Protein AF-A0A967LRS8-F1 (afdb_monomer)

Foldseek 3Di:
DFDADPPPRHTQEDDFQDDPCPPPVQADSDFQEDWDDDQQWIWTWAQAQKIWIAGPRHRHTDDMDHQQDWDQDPVRDIDGGGGDHYYYWDDDPNDTD

Mean predicted aligned error: 3.32 Å

Nearest PDB structures (foldseek):
  6lys-assembly1_B  TM=7.383E-01  e=2.363E-04  Escherichia coli K-12
  7nri-assembly1_B  TM=7.739E-01  e=3.937E-03  Escherichia coli K-12
  3q7o-assembly1_A  TM=7.470E-01  e=3.290E-03  Escherichia coli
  5d0o-assembly1_B  TM=7.394E-01  e=3.099E-03  Escherichia coli
  9c61-assembly1_A  TM=5.471E-01  e=8.601E-01  Homo sapiens

Secondary structure (DSSP, 8-state):
-EEE-TTT--EEEE-PPP---TT-TT----B-SPPEEETTEEEEEBTTSEEEEEETTT--EEEEEE-SSEE--TTS--EE-----SSPPPEETTEE-

Solvent-accessible surface area (backbone atoms only — not comparable to full-atom values): 5679 Å² total; per-residue (Å²): 88,76,44,57,40,87,88,79,63,48,74,74,33,72,34,79,61,69,93,77,42,92,86,44,90,86,43,40,74,41,76,54,14,37,74,30,76,57,94,66,32,36,33,34,22,16,38,59,7,29,42,37,31,22,30,66,88,66,43,48,80,73,48,77,45,81,36,61,43,78,38,90,40,97,86,72,57,75,41,74,51,43,57,29,75,48,75,41,59,46,76,55,98,95,42,80,87

pLDDT: mean 94.19, std 5.39, range [71.0, 98.44]

Structure (mmCIF, N/CA/C/O backbone):
data_AF-A0A967LRS8-F1
#
_entry.id   AF-A0A967LRS8-F1
#
loop_
_atom_site.group_PDB
_atom_site.id
_atom_site.type_symbol
_atom_site.label_atom_id
_atom_site.lab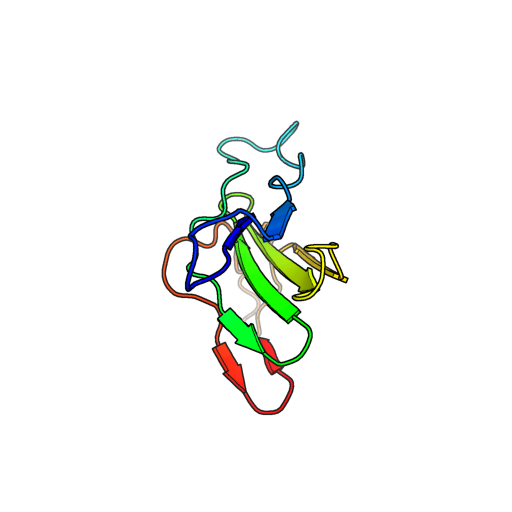el_alt_id
_atom_site.label_comp_id
_atom_site.label_asym_id
_atom_site.label_entity_id
_atom_site.label_seq_id
_atom_site.pdbx_PDB_ins_code
_atom_site.Cartn_x
_atom_site.Cartn_y
_atom_site.Cartn_z
_atom_site.occupancy
_atom_site.B_iso_or_equiv
_atom_site.auth_seq_id
_atom_site.auth_comp_id
_atom_site.auth_asym_id
_atom_site.auth_atom_id
_atom_site.pdbx_PDB_model_num
ATOM 1 N N . MET A 1 1 ? 1.226 1.161 9.392 1.00 93.12 1 MET A N 1
ATOM 2 C CA . MET A 1 1 ? -0.186 1.471 9.148 1.00 93.12 1 MET A CA 1
ATOM 3 C C . MET A 1 1 ? -0.920 1.420 10.468 1.00 93.12 1 MET A C 1
ATOM 5 O O . MET A 1 1 ? -0.660 0.511 11.245 1.00 93.12 1 MET A O 1
ATOM 9 N N . HIS A 1 2 ? -1.759 2.412 10.732 1.00 96.38 2 HIS A N 1
ATOM 10 C CA . HIS A 1 2 ? -2.592 2.470 11.928 1.00 96.38 2 HIS A CA 1
ATOM 11 C C . HIS A 1 2 ? -4.052 2.404 11.495 1.00 96.38 2 HIS A C 1
ATOM 13 O O . HIS A 1 2 ? -4.405 3.041 10.501 1.00 96.38 2 HIS A O 1
ATOM 19 N N . ALA A 1 3 ? -4.875 1.696 12.257 1.00 97.56 3 ALA A N 1
ATOM 20 C CA . ALA A 1 3 ? -6.312 1.915 12.281 1.00 97.56 3 ALA A CA 1
ATOM 21 C C . ALA A 1 3 ? -6.687 2.571 13.602 1.00 97.56 3 ALA A C 1
ATOM 23 O O . ALA A 1 3 ? -6.182 2.191 14.661 1.00 97.56 3 ALA A O 1
ATOM 24 N N . LEU A 1 4 ? -7.564 3.561 13.512 1.00 97.88 4 LEU A N 1
ATOM 25 C CA . LEU A 1 4 ? -8.051 4.318 14.649 1.00 97.88 4 LEU A CA 1
ATOM 26 C C . LEU A 1 4 ? -9.556 4.122 14.755 1.00 97.88 4 LEU A C 1
ATOM 28 O O . LEU A 1 4 ? -10.253 4.107 13.738 1.00 97.88 4 LEU A O 1
ATOM 32 N N . ASP A 1 5 ? -10.043 4.009 15.980 1.00 97.38 5 ASP A N 1
ATOM 33 C CA . ASP A 1 5 ? -11.453 4.199 16.265 1.00 97.38 5 ASP A CA 1
ATOM 34 C C . ASP A 1 5 ? -11.834 5.661 15.975 1.00 97.38 5 ASP A C 1
ATOM 36 O O . ASP A 1 5 ? -11.155 6.595 16.406 1.00 97.38 5 ASP A O 1
ATOM 40 N N . VAL A 1 6 ? -12.896 5.867 15.194 1.00 95.94 6 VAL A N 1
ATOM 41 C CA . VAL A 1 6 ? -13.256 7.202 14.691 1.00 95.94 6 VAL A CA 1
ATOM 42 C C . VAL A 1 6 ? -13.864 8.101 15.769 1.00 95.94 6 VAL A C 1
ATOM 44 O O . VAL A 1 6 ? -13.760 9.323 15.672 1.00 95.94 6 VAL A O 1
ATOM 47 N N . GLU A 1 7 ? -14.498 7.517 16.787 1.00 98.31 7 GLU A N 1
ATOM 48 C CA . GLU A 1 7 ? -15.180 8.265 17.844 1.00 98.31 7 GLU A CA 1
ATOM 49 C C . GLU A 1 7 ? -14.194 8.728 18.920 1.00 98.31 7 GLU A C 1
ATOM 51 O O . GLU A 1 7 ? -14.264 9.861 19.397 1.00 98.31 7 GLU A O 1
ATOM 56 N N . THR A 1 8 ? -13.265 7.849 19.292 1.00 98.25 8 THR A N 1
ATOM 57 C CA . THR A 1 8 ? -12.348 8.026 20.425 1.00 98.25 8 THR A CA 1
ATOM 58 C C . THR A 1 8 ? -10.935 8.420 20.005 1.00 98.25 8 THR A C 1
ATOM 60 O O . THR A 1 8 ? -10.212 9.042 20.783 1.00 98.25 8 THR A O 1
ATOM 63 N N . GLY A 1 9 ? -10.524 8.071 18.783 1.00 97.50 9 GLY A N 1
ATOM 64 C CA . GLY A 1 9 ? -9.149 8.213 18.309 1.00 97.50 9 GLY A CA 1
ATOM 65 C C . GLY A 1 9 ? -8.183 7.154 18.851 1.00 97.50 9 GLY A C 1
ATOM 66 O O . GLY A 1 9 ? -6.976 7.268 18.624 1.00 97.50 9 GLY A O 1
ATOM 67 N N . GLU A 1 10 ? -8.670 6.135 19.566 1.00 98.44 10 GLU A N 1
ATOM 68 C CA . GLU A 1 10 ? -7.834 5.043 20.066 1.00 98.44 10 GLU A CA 1
ATOM 69 C C . GLU A 1 10 ? -7.303 4.168 18.923 1.00 98.44 10 GLU A C 1
ATOM 71 O O . GLU A 1 10 ? -7.963 3.963 17.905 1.00 98.44 10 GLU A O 1
ATOM 76 N N . VAL A 1 11 ? -6.090 3.629 19.081 1.00 98.19 11 VAL A N 1
ATOM 77 C CA . VAL A 1 11 ? -5.497 2.721 18.090 1.00 98.19 11 VAL A CA 1
ATOM 78 C C . VAL A 1 11 ? -6.167 1.355 18.200 1.00 98.19 11 VAL A C 1
ATOM 80 O O . VAL A 1 11 ? -5.935 0.632 19.166 1.00 98.19 11 VAL A O 1
ATOM 83 N N . ALA A 1 12 ? -6.942 0.982 17.182 1.00 97.75 12 ALA A N 1
ATOM 84 C CA . ALA A 1 12 ? -7.537 -0.347 17.080 1.00 97.75 12 ALA A CA 1
ATOM 85 C C . ALA A 1 12 ? -6.468 -1.401 16.760 1.00 97.75 12 ALA A C 1
ATOM 87 O O . ALA A 1 12 ? -6.404 -2.454 17.392 1.00 97.75 12 ALA A O 1
ATOM 88 N N . TRP A 1 13 ? -5.588 -1.095 15.803 1.00 98.19 13 TRP A N 1
ATOM 89 C CA . TRP A 1 13 ? -4.408 -1.902 15.506 1.00 98.19 13 TRP A CA 1
ATOM 90 C C . TRP A 1 13 ? -3.306 -1.073 14.844 1.00 98.19 13 TRP A C 1
ATOM 92 O O . TRP A 1 13 ? -3.533 -0.007 14.261 1.00 98.19 13 TRP A O 1
ATOM 102 N N . TYR A 1 14 ? -2.082 -1.593 14.931 1.00 97.38 14 TYR A N 1
ATOM 103 C CA . TYR A 1 14 ? -0.903 -1.036 14.284 1.00 97.38 14 TYR A CA 1
ATOM 1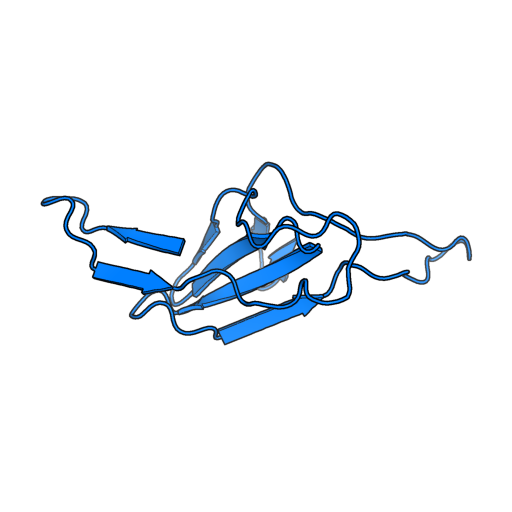04 C C . TYR A 1 14 ? -0.038 -2.146 13.693 1.00 97.38 14 TYR A C 1
ATOM 106 O O . TYR A 1 14 ? 0.355 -3.078 14.393 1.00 97.38 14 TYR A O 1
ATOM 114 N N . THR A 1 15 ? 0.341 -1.967 12.429 1.00 96.88 15 THR A N 1
ATOM 115 C CA . THR A 1 15 ? 1.269 -2.855 11.726 1.00 96.88 15 THR A CA 1
ATOM 116 C C . THR A 1 15 ? 2.438 -2.042 11.173 1.00 96.88 15 THR A C 1
ATOM 118 O O . THR A 1 15 ? 2.214 -1.137 10.357 1.00 96.88 15 THR A O 1
ATOM 121 N N . PRO A 1 16 ? 3.692 -2.305 11.581 1.00 93.94 16 PRO A N 1
ATOM 122 C CA . PRO A 1 16 ? 4.847 -1.614 11.018 1.00 93.94 16 PRO A CA 1
ATOM 123 C C . PRO A 1 16 ? 5.056 -1.991 9.545 1.00 93.94 16 PRO A C 1
ATOM 125 O O . PRO A 1 16 ? 4.668 -3.072 9.102 1.00 93.94 16 PRO A O 1
ATOM 128 N N . ALA A 1 17 ? 5.696 -1.104 8.779 1.00 90.19 17 ALA A N 1
ATOM 129 C CA . ALA A 1 17 ? 6.158 -1.459 7.440 1.00 9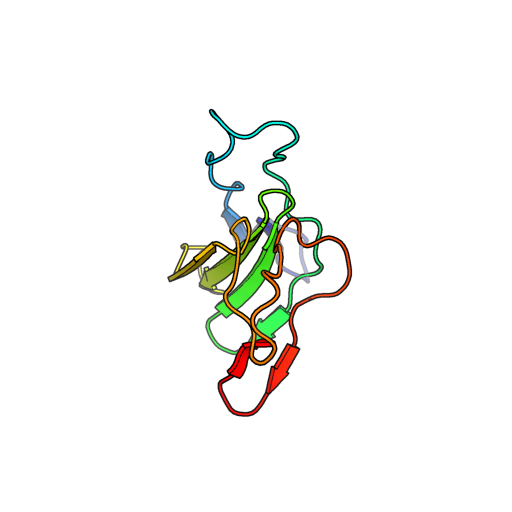0.19 17 ALA A CA 1
ATOM 130 C C . ALA A 1 17 ? 7.197 -2.598 7.535 1.00 90.19 17 ALA A C 1
ATOM 132 O O . ALA A 1 17 ? 8.131 -2.474 8.338 1.00 90.19 17 ALA A O 1
ATOM 133 N N . PRO A 1 18 ? 7.049 -3.689 6.755 1.00 90.25 18 PRO A N 1
ATOM 134 C CA . PRO A 1 18 ? 8.008 -4.789 6.752 1.00 90.25 18 PRO A CA 1
ATOM 135 C C . PRO A 1 18 ? 9.438 -4.326 6.456 1.00 90.25 18 PRO A C 1
ATOM 137 O O . PRO A 1 18 ? 9.665 -3.399 5.677 1.00 90.25 18 PRO A O 1
ATOM 140 N N . ASP A 1 19 ? 10.417 -4.984 7.078 1.00 88.00 19 ASP A N 1
ATOM 141 C CA . ASP A 1 19 ? 11.829 -4.693 6.842 1.00 88.00 19 ASP A CA 1
ATOM 142 C C . ASP A 1 19 ? 12.362 -5.486 5.647 1.00 88.00 19 ASP A C 1
ATOM 144 O O . ASP A 1 19 ? 12.827 -6.615 5.772 1.00 88.00 19 ASP A O 1
ATOM 148 N N . VAL A 1 20 ? 12.236 -4.880 4.468 1.00 87.44 20 VAL A N 1
ATOM 149 C CA . VAL A 1 20 ? 12.674 -5.444 3.180 1.00 87.44 20 VAL A CA 1
ATOM 150 C C . VAL A 1 20 ? 13.784 -4.614 2.526 1.00 87.44 20 VAL A C 1
ATOM 152 O O . VAL A 1 20 ? 14.188 -4.890 1.400 1.00 87.44 20 VAL A O 1
ATOM 155 N N . CYS A 1 21 ? 14.279 -3.580 3.215 1.00 84.56 21 CYS A N 1
ATOM 156 C CA . CYS A 1 21 ? 15.172 -2.576 2.632 1.00 84.56 21 CYS A CA 1
ATOM 157 C C . CYS A 1 21 ? 16.668 -2.864 2.818 1.00 84.56 21 CYS A C 1
ATOM 159 O O . CYS A 1 21 ? 17.474 -2.086 2.313 1.00 84.56 21 CYS A O 1
ATOM 161 N N . ALA A 1 22 ? 17.051 -3.937 3.521 1.00 76.94 22 ALA A N 1
ATOM 162 C CA . ALA A 1 22 ? 18.438 -4.194 3.937 1.00 76.94 22 ALA A CA 1
ATOM 163 C C . ALA A 1 22 ? 19.479 -4.094 2.800 1.00 76.94 22 ALA A C 1
ATOM 165 O O . ALA A 1 22 ? 20.592 -3.635 3.031 1.00 76.94 22 ALA A O 1
ATOM 166 N N . GLU A 1 23 ? 19.096 -4.444 1.570 1.00 71.00 23 GLU A N 1
ATOM 167 C CA . GLU A 1 23 ? 19.986 -4.490 0.400 1.00 71.00 23 GLU A CA 1
ATOM 168 C C . GLU A 1 23 ? 19.616 -3.458 -0.690 1.00 71.00 23 GLU A C 1
ATOM 170 O O . GLU A 1 23 ? 20.241 -3.403 -1.750 1.00 71.00 23 GLU A O 1
ATOM 175 N N . LEU A 1 24 ? 18.588 -2.627 -0.473 1.00 72.81 24 LEU A N 1
ATOM 176 C CA . LEU A 1 24 ? 18.001 -1.783 -1.520 1.00 72.81 24 LEU A CA 1
ATOM 177 C C . LEU A 1 24 ? 18.378 -0.305 -1.338 1.00 72.81 24 LEU A C 1
ATOM 179 O O . LEU A 1 24 ? 17.893 0.393 -0.444 1.00 72.81 24 LEU A O 1
ATOM 183 N N . ARG A 1 25 ? 19.231 0.213 -2.233 1.00 76.38 25 ARG A N 1
ATOM 184 C C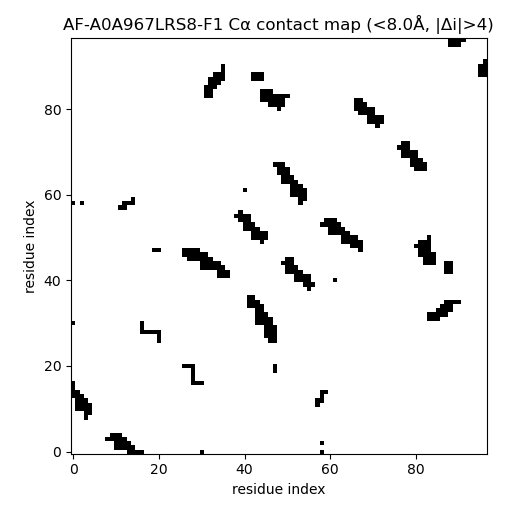A . ARG A 1 25 ? 19.649 1.624 -2.229 1.00 76.38 25 ARG A CA 1
ATOM 185 C C . ARG A 1 25 ? 18.445 2.549 -2.436 1.00 76.38 25 ARG A C 1
ATOM 187 O O . ARG A 1 25 ? 17.793 2.491 -3.471 1.00 76.38 25 ARG A O 1
ATOM 194 N N . GLY A 1 26 ? 18.212 3.452 -1.482 1.00 77.88 26 GLY A N 1
ATOM 195 C CA . GLY A 1 26 ? 17.101 4.413 -1.536 1.00 77.88 26 GLY A CA 1
ATOM 196 C C . GLY A 1 26 ? 15.746 3.839 -1.112 1.00 77.88 26 GLY A C 1
ATOM 197 O O . GLY A 1 26 ? 14.745 4.539 -1.218 1.00 77.88 26 GLY A O 1
ATOM 198 N N . CYS A 1 27 ? 15.708 2.600 -0.612 1.00 84.38 27 CYS A N 1
ATOM 199 C CA . CYS A 1 27 ? 14.500 1.991 -0.071 1.00 84.38 27 CYS A CA 1
ATOM 200 C C . CYS A 1 27 ? 14.127 2.613 1.275 1.00 84.38 27 CYS A C 1
ATOM 202 O O . CYS A 1 27 ? 14.970 2.772 2.162 1.00 84.38 27 CYS A O 1
ATOM 204 N N . MET A 1 28 ? 12.846 2.939 1.434 1.00 87.62 28 MET A N 1
ATOM 205 C CA . MET A 1 28 ? 12.291 3.450 2.681 1.00 87.62 28 MET A CA 1
ATOM 206 C C . MET A 1 28 ? 11.133 2.567 3.133 1.00 87.62 28 MET A C 1
ATOM 208 O O . MET A 1 28 ? 10.205 2.296 2.374 1.00 87.62 28 MET A O 1
ATOM 212 N N . ARG A 1 29 ? 11.162 2.169 4.408 1.00 89.56 29 ARG A N 1
ATOM 213 C CA . ARG A 1 29 ? 10.100 1.395 5.070 1.00 89.56 29 ARG A CA 1
ATOM 214 C C . ARG A 1 29 ? 8.932 2.310 5.445 1.00 89.56 29 ARG A C 1
ATOM 216 O O . ARG A 1 29 ? 8.650 2.526 6.622 1.00 89.56 29 ARG A O 1
ATOM 223 N N . ALA A 1 30 ? 8.314 2.914 4.438 1.00 90.25 30 ALA A N 1
ATOM 224 C CA . ALA A 1 30 ? 7.271 3.913 4.601 1.00 90.25 30 ALA A CA 1
ATOM 225 C C . ALA A 1 30 ? 6.122 3.652 3.627 1.00 90.25 30 ALA A C 1
ATOM 227 O O . ALA A 1 30 ? 6.341 3.454 2.432 1.00 90.25 30 ALA A O 1
ATOM 228 N N . PHE A 1 31 ? 4.899 3.683 4.153 1.00 93.62 31 PHE A N 1
ATOM 229 C CA . PHE A 1 31 ? 3.681 3.744 3.352 1.00 93.62 31 PHE A CA 1
ATOM 230 C C . PHE A 1 31 ? 3.481 5.198 2.930 1.00 93.62 31 PHE A C 1
ATOM 232 O O . PHE A 1 31 ? 3.197 6.035 3.787 1.00 93.62 31 PHE A O 1
ATOM 239 N N . SER A 1 32 ? 3.704 5.503 1.651 1.00 93.12 32 SER A N 1
ATOM 240 C CA . SER A 1 32 ? 3.559 6.871 1.121 1.00 93.12 32 SER A CA 1
ATOM 241 C C . SER A 1 32 ? 2.312 7.030 0.258 1.00 93.12 32 SER A C 1
ATOM 243 O O . SER A 1 32 ? 1.755 8.119 0.166 1.00 93.12 32 SER A O 1
ATOM 245 N N . SER A 1 33 ? 1.821 5.937 -0.327 1.00 95.50 33 SER A N 1
ATOM 246 C CA . SER A 1 33 ? 0.537 5.928 -1.020 1.00 95.50 33 SER A CA 1
ATOM 247 C C . SER A 1 33 ? -0.632 5.925 -0.025 1.00 95.50 33 SER A C 1
ATOM 249 O O . SER A 1 33 ? -0.598 5.226 0.996 1.00 95.50 33 SER 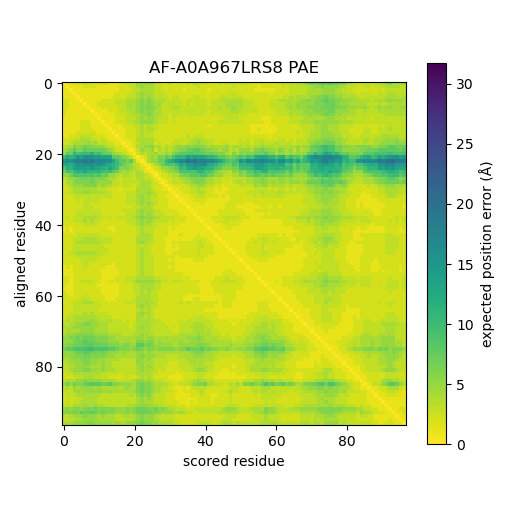A O 1
ATOM 251 N N . ALA A 1 34 ? -1.678 6.703 -0.326 1.00 96.75 34 ALA A N 1
ATOM 252 C CA . ALA A 1 34 ? -2.910 6.715 0.462 1.00 96.75 34 ALA A CA 1
ATOM 253 C C . ALA A 1 34 ? -3.541 5.305 0.541 1.00 96.75 34 ALA A C 1
ATOM 255 O O . ALA A 1 34 ? -3.414 4.517 -0.395 1.00 96.75 34 ALA A O 1
ATOM 256 N N . PRO A 1 35 ? -4.214 4.946 1.646 1.00 96.94 35 PRO A N 1
ATOM 257 C CA . PRO A 1 35 ? -4.849 3.642 1.752 1.00 96.94 35 PRO A CA 1
ATOM 258 C C . PRO A 1 35 ? -6.144 3.569 0.929 1.00 96.94 35 PRO A C 1
ATOM 260 O O . PRO A 1 35 ? -6.913 4.530 0.889 1.00 96.94 35 PRO A O 1
ATOM 263 N N . THR A 1 36 ? -6.424 2.396 0.363 1.00 97.88 36 THR A N 1
ATOM 264 C CA . THR A 1 36 ? -7.723 2.040 -0.235 1.00 97.88 36 THR A CA 1
ATOM 265 C C . THR A 1 36 ? -8.321 0.876 0.540 1.00 97.88 36 THR A C 1
ATOM 267 O O . THR A 1 36 ? -7.626 -0.100 0.804 1.00 97.88 36 THR A O 1
ATOM 270 N N . SER A 1 37 ? -9.600 0.948 0.905 1.00 97.12 37 SER A N 1
ATOM 271 C CA . SER A 1 37 ? -10.270 -0.094 1.693 1.00 97.12 37 SER A CA 1
ATOM 272 C C . SER A 1 37 ? -11.379 -0.777 0.902 1.00 97.12 37 SER A C 1
ATOM 274 O O . SER A 1 37 ? -12.115 -0.121 0.170 1.00 97.12 37 SER A O 1
ATOM 276 N N . ILE A 1 38 ? -11.533 -2.079 1.132 1.00 96.69 38 ILE A N 1
ATOM 277 C CA . ILE A 1 38 ? -12.702 -2.893 0.776 1.00 96.69 38 ILE A CA 1
ATOM 278 C C . ILE A 1 38 ? -13.108 -3.744 1.985 1.00 96.69 38 ILE A C 1
ATOM 280 O O . ILE A 1 38 ? -12.423 -3.741 3.013 1.00 96.69 38 ILE A O 1
ATOM 284 N N . ASP A 1 39 ? -14.187 -4.511 1.861 1.00 96.12 39 ASP A N 1
ATOM 285 C CA . ASP A 1 39 ? -14.574 -5.473 2.891 1.00 96.12 39 ASP A CA 1
ATOM 286 C C . ASP A 1 39 ? -13.452 -6.497 3.133 1.00 96.12 39 ASP A C 1
ATOM 288 O O . ASP A 1 39 ? -13.042 -7.241 2.243 1.00 96.12 39 ASP A O 1
ATOM 292 N N . GLY A 1 40 ? -12.942 -6.515 4.366 1.00 96.81 40 GLY A N 1
ATOM 293 C CA . GLY A 1 40 ? -11.906 -7.440 4.832 1.00 96.81 40 GLY A CA 1
ATOM 294 C C . GLY A 1 40 ? -10.456 -7.014 4.576 1.00 96.81 40 GLY A C 1
ATOM 295 O O . GLY A 1 40 ? -9.565 -7.612 5.180 1.00 96.81 40 GLY A O 1
ATOM 296 N N . ALA A 1 41 ? -10.188 -5.990 3.753 1.00 97.69 41 ALA A N 1
ATOM 297 C CA . ALA A 1 41 ? -8.817 -5.618 3.391 1.00 97.69 41 ALA A CA 1
ATOM 298 C C . ALA A 1 41 ? -8.583 -4.108 3.213 1.00 97.69 41 ALA A C 1
ATOM 300 O O . ALA A 1 41 ? -9.422 -3.379 2.687 1.00 97.69 41 ALA A O 1
ATOM 301 N N . VAL A 1 42 ? -7.380 -3.666 3.587 1.00 97.94 42 VAL A N 1
ATOM 302 C CA . VAL A 1 42 ? -6.842 -2.322 3.345 1.00 97.94 42 VAL A CA 1
ATOM 303 C C . VAL A 1 42 ? -5.552 -2.438 2.539 1.00 97.94 42 VAL A C 1
ATOM 305 O O . VAL A 1 42 ? -4.606 -3.107 2.960 1.00 97.94 42 VAL A O 1
ATOM 308 N N . PHE A 1 43 ? -5.505 -1.768 1.392 1.00 97.62 43 PHE A N 1
ATOM 309 C CA . PHE A 1 43 ? -4.370 -1.735 0.481 1.00 97.62 43 PHE A CA 1
ATOM 310 C C . PHE A 1 43 ? -3.573 -0.445 0.632 1.00 97.62 43 PHE A C 1
ATOM 312 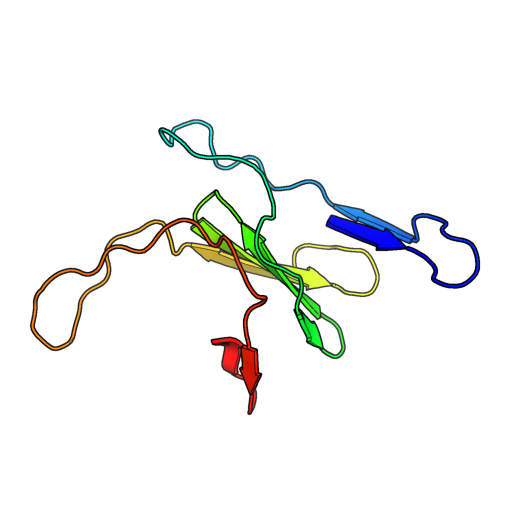O O . PHE A 1 43 ? -4.151 0.629 0.775 1.00 97.62 43 PHE A O 1
ATOM 319 N N . THR A 1 44 ? -2.249 -0.529 0.544 1.00 97.06 44 THR A N 1
ATOM 320 C CA . THR A 1 44 ? -1.378 0.651 0.455 1.00 97.06 44 THR A CA 1
ATOM 321 C C . THR A 1 44 ? -0.076 0.306 -0.261 1.00 97.06 44 THR A C 1
ATOM 323 O O . THR A 1 44 ? 0.442 -0.811 -0.149 1.00 97.06 44 THR A O 1
ATOM 326 N N . GLY A 1 45 ? 0.437 1.271 -1.021 1.00 95.94 45 GLY A N 1
ATOM 327 C CA . GLY A 1 45 ? 1.748 1.211 -1.651 1.00 95.94 45 GLY A CA 1
ATOM 328 C C . GLY A 1 45 ? 2.855 1.805 -0.770 1.00 95.94 45 GLY A C 1
ATOM 329 O O . GLY A 1 45 ? 2.679 2.831 -0.106 1.00 95.94 45 GLY A O 1
ATOM 330 N N . GLY A 1 46 ? 4.016 1.154 -0.773 1.00 94.81 46 GLY A N 1
ATOM 331 C CA . GLY A 1 46 ? 5.208 1.587 -0.052 1.00 94.81 46 GLY A CA 1
ATOM 332 C C . GLY A 1 46 ? 6.287 2.209 -0.940 1.00 94.81 46 GLY A C 1
ATOM 333 O O . GLY A 1 46 ? 6.388 1.945 -2.142 1.00 94.81 46 GLY A O 1
ATOM 334 N N . LEU A 1 47 ? 7.165 2.992 -0.309 1.00 93.88 47 LEU A N 1
ATOM 335 C CA . LEU A 1 47 ? 8.392 3.526 -0.919 1.00 93.88 47 LEU A CA 1
ATOM 336 C C . LEU A 1 47 ? 9.471 2.455 -1.146 1.00 93.88 47 LEU A C 1
ATOM 338 O O . LEU A 1 47 ? 10.488 2.715 -1.782 1.00 93.88 47 LEU A O 1
ATOM 342 N N . ASP A 1 48 ? 9.237 1.242 -0.658 1.00 93.75 48 ASP A N 1
ATOM 343 C CA . ASP A 1 48 ? 9.986 0.034 -0.993 1.00 93.75 48 ASP A CA 1
ATOM 344 C C . ASP A 1 48 ? 9.518 -0.623 -2.304 1.00 93.75 48 ASP A C 1
ATOM 346 O O . ASP A 1 48 ? 10.027 -1.675 -2.682 1.00 93.75 48 ASP A O 1
ATOM 350 N N . GLY A 1 49 ? 8.557 -0.003 -2.997 1.00 93.88 49 GLY A N 1
ATOM 351 C CA . GLY A 1 49 ? 8.026 -0.453 -4.280 1.00 93.88 49 GLY A CA 1
ATOM 352 C C . GLY A 1 49 ? 7.115 -1.666 -4.189 1.00 93.88 49 GLY A C 1
ATOM 353 O O . GLY A 1 49 ? 6.959 -2.401 -5.163 1.00 93.88 49 GLY A O 1
ATOM 354 N N . ARG A 1 50 ? 6.502 -1.885 -3.023 1.00 94.44 50 ARG A N 1
ATOM 355 C CA . ARG A 1 50 ? 5.561 -2.983 -2.799 1.00 94.44 50 ARG A CA 1
ATOM 356 C C . ARG A 1 50 ? 4.158 -2.454 -2.547 1.00 94.44 50 ARG A C 1
ATOM 358 O O . ARG A 1 50 ? 3.984 -1.490 -1.803 1.00 94.44 50 ARG A O 1
ATOM 365 N N . ILE A 1 51 ? 3.158 -3.120 -3.119 1.00 96.31 51 ILE A N 1
ATOM 366 C CA . ILE A 1 51 ? 1.756 -2.959 -2.709 1.00 96.31 51 ILE A CA 1
ATOM 367 C C . ILE A 1 51 ? 1.430 -4.075 -1.730 1.00 96.31 51 ILE A C 1
ATOM 369 O O . ILE A 1 51 ? 1.816 -5.226 -1.939 1.00 96.31 51 ILE A O 1
ATOM 373 N N . ARG A 1 52 ? 0.724 -3.741 -0.653 1.00 96.81 52 ARG A N 1
ATOM 374 C CA . ARG A 1 52 ? 0.350 -4.693 0.392 1.00 96.81 52 ARG A CA 1
ATOM 375 C C . ARG A 1 52 ? -1.120 -4.594 0.719 1.00 96.81 52 ARG A C 1
ATOM 377 O O . ARG A 1 52 ? -1.667 -3.496 0.716 1.00 96.81 52 ARG A O 1
ATOM 384 N N . ALA A 1 53 ? -1.709 -5.736 1.050 1.00 97.69 53 ALA A N 1
ATOM 385 C CA . ALA A 1 53 ? -3.046 -5.850 1.602 1.00 97.69 53 ALA A CA 1
ATOM 386 C C . ALA A 1 53 ? -2.957 -6.307 3.057 1.00 97.69 53 ALA A C 1
ATOM 388 O O . ALA A 1 53 ? -2.281 -7.290 3.368 1.00 97.69 53 ALA A O 1
ATOM 389 N N . TYR A 1 54 ? -3.670 -5.615 3.931 1.00 98.25 54 TYR A N 1
ATOM 390 C CA . TYR A 1 54 ? -3.756 -5.926 5.350 1.00 98.25 54 TYR A CA 1
ATOM 391 C C . TYR A 1 54 ? -5.200 -6.217 5.729 1.00 98.25 54 TYR A C 1
ATOM 393 O O . TYR A 1 54 ? -6.104 -5.549 5.234 1.00 98.25 54 TYR A O 1
ATOM 401 N N . ALA A 1 55 ? -5.419 -7.184 6.612 1.00 98.44 55 ALA A N 1
A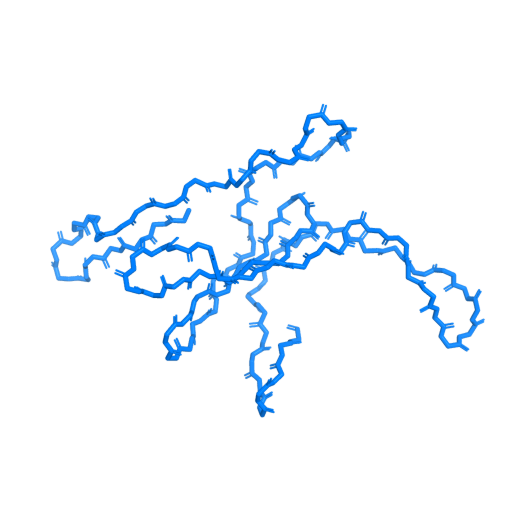TOM 402 C CA . ALA A 1 55 ? -6.732 -7.486 7.151 1.00 98.44 55 ALA A CA 1
ATOM 403 C C . ALA A 1 55 ? -7.282 -6.260 7.882 1.00 98.44 55 ALA A C 1
ATOM 405 O O . ALA A 1 55 ? -6.606 -5.677 8.731 1.00 98.44 55 ALA A O 1
ATOM 406 N N . SER A 1 56 ? -8.516 -5.868 7.568 1.00 97.75 56 SER A N 1
ATOM 407 C CA . SER A 1 56 ? -9.137 -4.693 8.193 1.00 97.75 56 SER A CA 1
ATOM 408 C C . SER A 1 56 ? -9.408 -4.886 9.691 1.00 97.75 56 SER A C 1
ATOM 410 O O . SER A 1 56 ? -9.513 -3.906 10.428 1.00 97.75 56 SER A O 1
ATOM 412 N N . THR A 1 57 ? -9.490 -6.137 10.152 1.00 97.69 57 THR A N 1
ATOM 413 C CA . THR A 1 57 ? -9.837 -6.510 11.530 1.00 97.69 57 THR A CA 1
ATOM 414 C C . THR A 1 57 ? -8.691 -6.357 12.521 1.00 97.69 57 THR A C 1
ATOM 416 O O . THR A 1 57 ? -8.919 -5.928 13.647 1.00 97.69 57 THR A O 1
ATOM 419 N N . ASP A 1 58 ? -7.473 -6.724 12.130 1.00 98.12 58 ASP A N 1
ATOM 420 C CA . ASP A 1 58 ? -6.324 -6.823 13.041 1.00 98.12 58 ASP A CA 1
ATOM 421 C C . ASP A 1 58 ? -5.003 -6.331 12.428 1.00 98.12 58 ASP A C 1
ATOM 423 O O . ASP A 1 58 ? -3.961 -6.365 13.084 1.00 98.12 58 ASP A O 1
ATOM 427 N N . GLY A 1 59 ? -5.024 -5.864 11.178 1.00 98.00 59 GLY A N 1
ATOM 428 C CA . GLY A 1 59 ? -3.835 -5.396 10.480 1.00 98.00 59 GLY A CA 1
ATOM 429 C C . GLY A 1 59 ? -2.878 -6.512 10.051 1.00 98.00 59 GLY A C 1
ATOM 430 O O . GLY A 1 59 ? -1.737 -6.201 9.694 1.00 98.00 59 GLY A O 1
ATOM 431 N N . ALA A 1 60 ? -3.281 -7.788 10.067 1.00 98.25 60 ALA A N 1
ATOM 432 C CA . ALA A 1 60 ? -2.445 -8.886 9.583 1.00 98.25 60 ALA A CA 1
ATOM 433 C C . ALA A 1 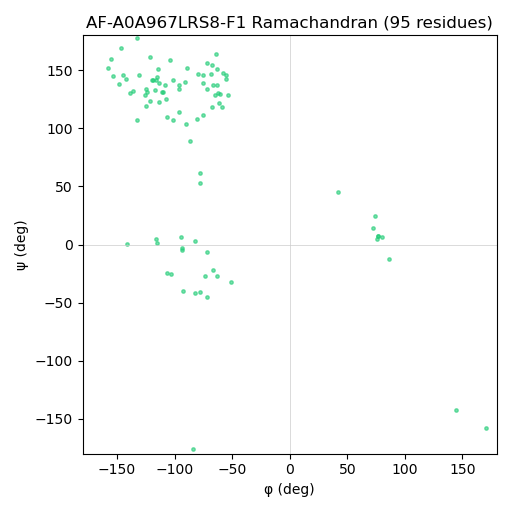60 ? -2.149 -8.744 8.081 1.00 98.25 60 ALA A C 1
ATOM 435 O O . ALA A 1 60 ? -3.034 -8.425 7.292 1.00 98.25 60 ALA A O 1
ATOM 436 N N . LEU A 1 61 ? -0.906 -8.991 7.657 1.00 97.06 61 LEU A N 1
ATOM 437 C CA . LEU A 1 61 ? -0.554 -8.977 6.234 1.00 97.06 61 LEU A CA 1
ATOM 438 C C . LEU A 1 61 ? -1.234 -10.157 5.523 1.00 97.06 61 LEU A C 1
ATOM 440 O O . LEU A 1 61 ? -0.953 -11.312 5.836 1.00 97.06 61 LEU A O 1
ATOM 444 N N . LEU A 1 62 ? -2.102 -9.861 4.557 1.00 97.44 62 LEU A N 1
ATOM 445 C CA . LEU A 1 62 ? -2.822 -10.859 3.762 1.00 97.44 62 LEU A CA 1
ATOM 446 C C . LEU A 1 62 ? -2.085 -11.195 2.467 1.00 97.44 62 LEU A C 1
ATOM 448 O O . LEU A 1 62 ? -2.058 -12.347 2.038 1.00 97.44 62 LEU A O 1
ATOM 452 N N . TRP A 1 63 ? -1.518 -10.176 1.825 1.00 95.69 63 TRP A N 1
ATOM 453 C CA . TRP A 1 63 ? -0.905 -10.294 0.508 1.00 95.69 63 TRP A CA 1
ATOM 454 C C . TRP A 1 63 ? 0.099 -9.168 0.262 1.00 95.69 63 TRP A C 1
ATOM 456 O O . TRP A 1 63 ? -0.044 -8.061 0.786 1.00 95.69 63 TRP A O 1
ATOM 466 N N . GLU A 1 64 ? 1.103 -9.449 -0.563 1.00 95.94 64 GLU A N 1
ATOM 467 C CA . GLU A 1 64 ? 2.114 -8.491 -0.999 1.00 95.94 64 GLU A CA 1
ATOM 468 C C . GLU A 1 64 ? 2.469 -8.731 -2.471 1.00 95.94 64 GLU A C 1
ATOM 470 O O . GLU A 1 64 ? 2.586 -9.875 -2.919 1.00 95.94 64 GLU A O 1
ATOM 475 N N . PHE A 1 65 ? 2.701 -7.642 -3.200 1.00 95.50 65 PHE A N 1
ATOM 476 C CA . PHE A 1 65 ? 3.266 -7.657 -4.541 1.00 95.50 65 PHE A CA 1
ATOM 477 C C . PHE A 1 65 ? 4.499 -6.772 -4.635 1.00 95.50 65 PHE A C 1
ATOM 479 O O . PHE A 1 65 ? 4.462 -5.595 -4.279 1.00 95.50 65 PHE A O 1
ATOM 486 N N . ASP A 1 66 ? 5.576 -7.349 -5.163 1.00 94.31 66 ASP A N 1
ATOM 487 C CA . ASP A 1 66 ? 6.839 -6.668 -5.413 1.00 94.31 66 ASP A CA 1
ATOM 488 C C . ASP A 1 66 ? 6.865 -6.058 -6.816 1.00 94.31 66 ASP A C 1
ATOM 490 O O . ASP A 1 66 ? 7.032 -6.766 -7.818 1.00 94.31 66 ASP A O 1
ATOM 494 N N . ALA A 1 67 ? 6.690 -4.737 -6.881 1.00 94.12 67 ALA A N 1
ATOM 495 C CA . ALA A 1 67 ? 6.828 -3.976 -8.111 1.00 94.12 67 ALA A CA 1
ATOM 496 C C . ALA A 1 67 ? 8.236 -3.393 -8.287 1.00 94.12 67 ALA A C 1
ATOM 498 O O . ALA A 1 67 ? 8.512 -2.839 -9.345 1.00 94.12 67 ALA A O 1
ATOM 499 N N . ALA A 1 68 ? 9.151 -3.530 -7.322 1.00 92.38 68 ALA A N 1
ATOM 500 C CA . ALA A 1 68 ? 10.521 -3.024 -7.415 1.00 92.38 68 ALA A CA 1
ATOM 501 C C . ALA A 1 68 ? 11.410 -3.936 -8.286 1.00 92.38 68 ALA A C 1
ATOM 503 O O . ALA A 1 68 ? 12.476 -4.396 -7.876 1.00 92.38 68 ALA A O 1
ATOM 504 N N . ARG A 1 69 ? 10.953 -4.213 -9.510 1.00 92.19 69 ARG A N 1
ATOM 505 C CA . ARG A 1 69 ? 11.591 -5.097 -10.487 1.00 92.19 69 ARG A CA 1
ATOM 506 C C . ARG A 1 69 ? 11.358 -4.615 -11.917 1.00 92.19 69 ARG A C 1
ATOM 508 O O . ARG A 1 69 ? 10.538 -3.731 -12.171 1.00 92.19 69 ARG A O 1
ATOM 515 N N . ASP A 1 70 ? 12.082 -5.231 -12.842 1.00 95.94 70 ASP A N 1
ATOM 516 C CA . ASP A 1 70 ? 11.863 -5.041 -14.272 1.00 95.94 70 ASP A CA 1
ATOM 517 C C . ASP A 1 70 ? 10.671 -5.894 -14.745 1.00 95.94 70 ASP A C 1
ATOM 519 O O . ASP A 1 70 ? 10.419 -6.984 -14.225 1.00 95.94 70 ASP A O 1
ATOM 523 N N . PHE A 1 71 ? 9.936 -5.381 -15.729 1.00 96.62 71 PHE A N 1
ATOM 524 C CA . PHE A 1 71 ? 8.766 -6.017 -16.326 1.00 96.62 71 PHE A CA 1
ATOM 525 C C . PHE A 1 71 ? 8.936 -6.129 -17.837 1.00 96.62 71 PHE A C 1
ATOM 527 O O . PHE A 1 71 ? 9.281 -5.150 -18.508 1.00 96.62 71 PHE A O 1
ATOM 534 N N . ASP A 1 72 ? 8.625 -7.306 -18.374 1.00 97.25 72 ASP A N 1
ATOM 535 C CA . ASP A 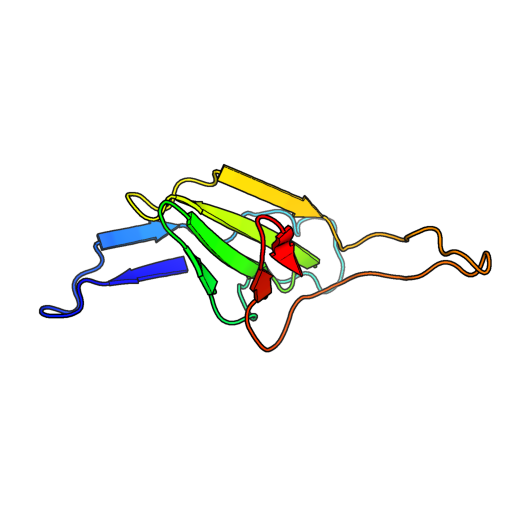1 72 ? 8.471 -7.490 -19.812 1.00 97.25 72 ASP A CA 1
ATOM 536 C C . ASP A 1 72 ? 7.255 -6.704 -20.307 1.00 97.25 72 ASP A C 1
ATOM 538 O O . ASP A 1 72 ? 6.190 -6.695 -19.686 1.00 97.25 72 ASP A O 1
ATOM 542 N N . THR A 1 73 ? 7.410 -6.039 -21.447 1.00 96.81 73 THR A N 1
ATOM 543 C CA . THR A 1 73 ? 6.349 -5.241 -22.061 1.00 96.81 73 THR A CA 1
ATOM 544 C C . THR A 1 73 ? 6.031 -5.746 -23.459 1.00 96.81 73 THR A C 1
ATOM 546 O O . THR A 1 73 ? 6.824 -6.424 -24.114 1.00 96.81 73 THR A O 1
ATOM 549 N N . VAL A 1 74 ? 4.855 -5.364 -23.953 1.00 97.12 74 VAL A N 1
ATOM 550 C CA . VAL A 1 74 ? 4.328 -5.822 -25.245 1.00 97.12 74 VAL A CA 1
ATOM 551 C C . VAL A 1 74 ? 5.190 -5.387 -26.438 1.00 97.12 74 VAL A C 1
ATOM 553 O O . VAL A 1 74 ? 5.192 -6.058 -27.465 1.00 97.12 74 VAL A O 1
ATOM 556 N N . ASN A 1 75 ? 5.928 -4.276 -26.319 1.00 96.50 75 ASN A N 1
ATOM 557 C CA . ASN A 1 75 ? 6.830 -3.782 -27.366 1.00 96.50 75 ASN A CA 1
ATOM 558 C C . ASN A 1 75 ? 8.289 -4.248 -27.182 1.00 96.50 75 ASN A C 1
ATOM 560 O O . ASN A 1 75 ? 9.163 -3.795 -27.920 1.00 96.50 75 ASN A O 1
ATOM 564 N N . GLY A 1 76 ? 8.558 -5.129 -26.210 1.00 96.25 76 GLY A N 1
ATOM 565 C CA . GLY A 1 76 ? 9.885 -5.682 -25.930 1.00 96.25 76 GLY A CA 1
ATOM 566 C C . GLY A 1 76 ? 10.848 -4.730 -25.213 1.00 96.25 76 GLY A C 1
ATOM 567 O O . GLY A 1 76 ? 12.011 -5.081 -25.023 1.00 96.25 76 GLY A O 1
ATOM 568 N N . VAL A 1 77 ? 10.402 -3.535 -24.809 1.00 97.25 77 VAL A N 1
ATOM 569 C CA . VAL A 1 77 ? 11.220 -2.581 -24.045 1.00 97.25 77 VAL A CA 1
ATOM 570 C C . VAL A 1 77 ? 10.925 -2.747 -22.560 1.00 97.25 77 VAL A C 1
ATOM 572 O O . VAL A 1 77 ? 9.820 -2.441 -22.127 1.00 97.25 77 VAL A O 1
ATOM 575 N N . LEU A 1 78 ? 11.899 -3.194 -21.766 1.00 96.81 78 LEU A N 1
ATOM 576 C CA . LEU A 1 78 ? 11.701 -3.412 -20.328 1.00 96.81 78 LEU A CA 1
ATOM 577 C C . LEU A 1 78 ? 11.143 -2.165 -19.625 1.00 96.81 78 LEU A C 1
ATOM 579 O O . LEU A 1 78 ? 11.707 -1.073 -19.730 1.00 96.81 78 LEU A O 1
ATOM 583 N N . ALA A 1 79 ? 10.057 -2.351 -18.877 1.00 96.94 79 ALA A N 1
ATOM 584 C CA . ALA A 1 79 ? 9.559 -1.358 -17.937 1.00 96.94 79 ALA A CA 1
ATOM 585 C C . ALA A 1 79 ? 10.219 -1.565 -16.572 1.00 96.94 79 ALA A C 1
ATOM 587 O O . ALA A 1 79 ? 10.588 -2.679 -16.209 1.00 96.94 79 ALA A O 1
ATOM 588 N N . LYS A 1 80 ? 10.349 -0.484 -15.805 1.00 95.19 80 LYS A N 1
ATOM 589 C CA . LYS A 1 80 ? 10.850 -0.520 -14.429 1.00 95.19 80 LYS A CA 1
ATOM 590 C C . LYS A 1 80 ? 9.721 -0.130 -13.495 1.00 95.19 80 LYS A C 1
ATOM 592 O O . LYS A 1 80 ? 9.165 0.955 -13.656 1.00 95.19 80 LYS A O 1
ATOM 597 N N . GLY A 1 81 ? 9.381 -0.995 -12.546 1.00 93.88 81 GLY A N 1
ATOM 598 C CA . GLY A 1 81 ? 8.543 -0.583 -11.427 1.00 93.88 81 GLY A CA 1
ATOM 599 C C . GLY A 1 81 ? 9.376 0.063 -10.317 1.00 93.88 81 GLY A C 1
ATOM 600 O O . GLY A 1 81 ? 10.579 0.299 -10.469 1.00 93.88 81 GLY A O 1
ATOM 601 N N . GLY A 1 82 ? 8.733 0.399 -9.203 1.00 92.25 82 GLY A N 1
ATOM 602 C CA . GLY A 1 82 ? 9.382 1.124 -8.119 1.00 92.25 82 GLY A CA 1
ATOM 603 C C . GLY A 1 82 ? 8.398 1.599 -7.063 1.00 92.25 82 GLY A C 1
ATOM 604 O O . GLY A 1 82 ? 7.317 1.036 -6.915 1.00 92.25 82 GLY A O 1
ATOM 605 N N . ALA A 1 83 ? 8.812 2.623 -6.320 1.00 93.56 83 ALA A N 1
ATOM 606 C CA . ALA A 1 83 ? 8.074 3.195 -5.203 1.00 93.56 83 ALA A CA 1
ATOM 607 C C . ALA A 1 83 ? 6.651 3.638 -5.576 1.00 93.56 83 ALA A C 1
ATOM 609 O O . ALA A 1 83 ? 6.426 4.234 -6.630 1.00 93.56 83 ALA A O 1
ATOM 610 N N . PHE A 1 84 ? 5.721 3.419 -4.648 1.00 94.12 84 PHE A N 1
ATOM 611 C CA . PHE A 1 84 ? 4.366 3.950 -4.712 1.00 94.12 84 PHE A CA 1
ATOM 612 C C . PHE A 1 84 ? 4.255 5.169 -3.798 1.00 94.12 84 PHE A C 1
ATOM 614 O O . PHE A 1 84 ? 4.238 5.044 -2.571 1.00 94.12 84 PHE A O 1
ATOM 621 N N . ASP A 1 85 ? 4.188 6.345 -4.413 1.00 93.50 85 ASP A N 1
ATOM 622 C CA . ASP A 1 85 ? 4.074 7.633 -3.736 1.00 93.50 85 ASP A CA 1
ATOM 623 C C . ASP A 1 85 ? 2.966 8.460 -4.400 1.00 93.50 85 ASP A C 1
ATOM 625 O O . ASP A 1 85 ? 3.112 8.892 -5.544 1.00 93.50 85 ASP A O 1
ATOM 629 N N . GLY A 1 86 ? 1.822 8.612 -3.725 1.00 92.19 86 GLY A N 1
ATOM 630 C CA . GLY A 1 86 ? 0.664 9.313 -4.284 1.00 92.19 86 GLY A CA 1
ATOM 631 C C . GLY A 1 86 ? -0.698 8.730 -3.877 1.00 92.19 86 GLY A C 1
ATOM 632 O O . GLY A 1 86 ? -0.883 8.355 -2.717 1.00 92.19 86 GLY A O 1
ATOM 633 N N . PRO A 1 87 ? -1.696 8.704 -4.783 1.00 95.38 87 PRO A N 1
ATOM 634 C CA . PRO A 1 87 ? -3.029 8.205 -4.459 1.00 95.38 87 PRO A CA 1
ATOM 635 C C . PRO A 1 87 ? -3.005 6.714 -4.105 1.00 95.38 87 PRO A C 1
ATOM 637 O O . PRO A 1 87 ? -2.026 6.006 -4.361 1.00 95.38 87 PRO A O 1
ATOM 640 N N . GLY A 1 88 ? -4.091 6.254 -3.489 1.00 94.88 88 GLY A N 1
ATOM 641 C CA . GLY A 1 88 ? -4.284 4.838 -3.211 1.00 94.88 88 GLY A CA 1
ATOM 642 C C . GLY A 1 88 ? -4.576 4.043 -4.480 1.00 94.88 88 GLY A C 1
ATOM 643 O O . GLY A 1 88 ? -5.045 4.621 -5.466 1.00 94.88 88 GLY A O 1
ATOM 644 N N . PRO A 1 89 ? -4.302 2.729 -4.465 1.00 95.00 89 PRO A N 1
ATOM 645 C CA . PRO A 1 89 ? -4.627 1.858 -5.587 1.00 95.00 89 PRO A CA 1
ATOM 646 C C . PRO A 1 89 ? -6.142 1.813 -5.804 1.00 95.00 89 PRO A C 1
ATOM 648 O O . PRO A 1 89 ? -6.916 1.976 -4.859 1.00 95.00 89 PRO A O 1
ATOM 651 N N . VAL A 1 90 ? -6.586 1.586 -7.034 1.00 96.75 90 VAL A N 1
ATOM 652 C CA . VAL A 1 90 ? -8.020 1.521 -7.350 1.00 96.75 90 VAL A CA 1
ATOM 653 C C . VAL A 1 90 ? -8.463 0.067 -7.341 1.00 96.75 90 VAL A C 1
ATOM 655 O O . VAL A 1 90 ? -7.795 -0.789 -7.910 1.00 96.75 90 VAL A O 1
ATOM 658 N N . VAL A 1 91 ? -9.595 -0.217 -6.697 1.00 96.88 91 VAL A N 1
ATOM 659 C CA . VAL A 1 91 ? -10.230 -1.538 -6.755 1.00 96.88 91 VAL A CA 1
ATOM 660 C C . VAL A 1 91 ? -11.481 -1.441 -7.614 1.00 96.88 91 VAL A C 1
ATOM 662 O O . VAL A 1 91 ? -12.347 -0.614 -7.333 1.00 96.88 91 VAL A O 1
ATOM 665 N N . ASP A 1 92 ? -11.576 -2.287 -8.635 1.00 96.94 92 ASP A N 1
ATOM 666 C CA . ASP A 1 92 ? -12.753 -2.398 -9.498 1.00 96.94 92 ASP A CA 1
ATOM 667 C C . ASP A 1 92 ? -12.915 -3.835 -10.005 1.00 96.94 92 ASP A C 1
ATOM 669 O O . ASP A 1 92 ? -11.928 -4.488 -10.333 1.00 96.94 92 ASP A O 1
ATOM 673 N N . ASP A 1 93 ? -14.152 -4.333 -10.019 1.00 95.38 93 ASP A N 1
ATOM 674 C CA . ASP A 1 93 ? -14.539 -5.680 -10.483 1.00 95.38 93 ASP A CA 1
ATOM 675 C C . ASP A 1 93 ? -13.587 -6.826 -10.055 1.00 95.38 93 ASP A C 1
ATOM 677 O O . ASP A 1 93 ? -13.170 -7.674 -10.843 1.00 95.38 93 ASP A O 1
ATOM 681 N N . GLY A 1 94 ? -13.187 -6.833 -8.777 1.00 91.25 94 GLY A N 1
ATOM 682 C CA . GLY A 1 94 ? -12.296 -7.857 -8.210 1.00 91.25 94 GLY A CA 1
ATOM 683 C C . GLY A 1 94 ? -10.811 -7.705 -8.569 1.00 91.25 94 GLY A C 1
ATOM 684 O O . GLY A 1 94 ? -10.013 -8.579 -8.230 1.00 91.25 94 GLY A O 1
ATOM 685 N N . MET A 1 95 ? -10.430 -6.605 -9.215 1.00 95.25 95 MET A N 1
ATOM 686 C CA . MET A 1 95 ? -9.066 -6.293 -9.633 1.00 95.25 95 MET A CA 1
ATOM 687 C C . MET A 1 95 ? -8.518 -5.071 -8.892 1.00 95.25 95 MET A C 1
ATOM 689 O O . MET A 1 95 ? -9.262 -4.172 -8.508 1.00 95.25 95 MET A O 1
ATOM 693 N N . LEU A 1 96 ? -7.197 -5.047 -8.708 1.00 94.19 96 LEU A N 1
ATOM 694 C CA . LEU A 1 96 ? -6.444 -3.928 -8.141 1.00 94.19 96 LEU A CA 1
ATOM 695 C C . LEU A 1 96 ? -5.604 -3.277 -9.250 1.00 94.19 96 LEU A C 1
ATOM 697 O O . LEU A 1 96 ? -4.897 -3.994 -9.964 1.00 94.19 96 LEU A O 1
ATOM 701 N N . PHE A 1 97 ? -5.671 -1.950 -9.365 1.00 92.12 97 PHE A N 1
ATOM 702 C CA . PHE A 1 97 ? -4.978 -1.129 -10.364 1.00 92.12 97 PHE A CA 1
ATOM 703 C C . PHE A 1 97 ? -4.050 -0.102 -9.712 1.00 92.12 97 PHE A C 1
ATOM 705 O O . PHE A 1 97 ? -4.442 0.487 -8.673 1.00 92.12 97 PHE A O 1
#

Radius of gyration: 14.8 Å; Cα contacts (8 Å, |Δi|>4): 205; chains: 1; bounding box: 35×20×48 Å

Sequence (97 aa):
MHALDVETGEVAWYTPAPDVCAELRGCMRAFSSAPTSIDGAVFTGGLDGRIRAYASTDGALLWEFDAARDFDTVNGVLAKGGAFDGPGPVVDDGMLF